Protein AF-A0A392P5L7-F1 (afdb_monomer)

Mean predicted aligned error: 6.91 Å

InterPro domains:
  IPR011705 BTB/Kelch-associated [PF07707] (2-68)
  IPR045890 BTB/POZ domain-containing protein POB1-like [PTHR46336] (1-107)

Secondary structure (DSSP, 8-state):
----HHHHHHHHT-S----S-HHHHHHHHHHHHHHH--SHHHHHHIIIIIIGGGS-GGGS-HHHHHHHHT-TTS-HHHHHHHHHHHHHHHHHHHHHHHHHHHS-------

Organism: NCBI:txid97028

Radius of gyration: 17.94 Å; Cα contacts (8 Å, |Δi|>4): 72; chains: 1; bounding box: 53×33×43 Å

Sequence (110 aa):
MNLPLAGIEAILSSDDLQVASEDAVYDFVLKWARHQYSNLEERREVLGARLARLIRFPYMTCRKLKKVLTCSDFEHDVSSKLVLEALFFKAEVPHRQRSLAAEEPAFSSR

pLDDT: mean 89.09, std 12.73, range [42.19, 97.88]

Nearest PDB structures (foldseek):
  2odm-assembly1_B  TM=3.567E-01  e=6.616E-01  Staphylococcus aureus subsp. aureus MW2
  2odm-assembly1_A  TM=3.272E-01  e=1.485E+00  Staphylococcus aureus subsp. aureus MW2
  4uus-assembly2_F  TM=3.227E-01  e=4.996E+00  Drosophila melanogaster
  7yb4-assembly1_A  TM=3.578E-01  e=8.903E+00  Drosophila melanogaster
  2y3g-assembly2_B  TM=2.390E-01  e=9.432E+00  Cupriavidus metallidurans CH34

Structure (mmCIF, N/CA/C/O backbone):
data_AF-A0A392P5L7-F1
#
_entry.id   AF-A0A392P5L7-F1
#
loop_
_atom_site.group_PDB
_atom_site.id
_atom_site.type_symbol
_atom_site.label_atom_id
_atom_site.label_alt_id
_atom_site.label_comp_id
_atom_site.label_asym_id
_atom_site.label_entity_id
_atom_site.label_seq_id
_atom_site.pdbx_PDB_ins_code
_atom_site.Cartn_x
_atom_site.Cartn_y
_atom_site.Cartn_z
_atom_site.occupancy
_atom_site.B_iso_or_equiv
_atom_site.auth_seq_id
_atom_site.auth_comp_id
_atom_site.auth_asym_id
_atom_site.auth_atom_id
_atom_site.pdbx_PDB_model_num
ATOM 1 N N . MET A 1 1 ? -17.476 -6.271 1.786 1.00 65.12 1 MET A N 1
ATOM 2 C CA . MET A 1 1 ? -16.650 -7.499 1.803 1.00 65.12 1 MET A CA 1
ATOM 3 C C . MET A 1 1 ? -16.272 -7.726 3.247 1.00 65.12 1 MET A C 1
ATOM 5 O O . MET A 1 1 ? -15.559 -6.890 3.777 1.00 65.12 1 MET A O 1
ATOM 9 N N . ASN A 1 2 ? -16.756 -8.801 3.868 1.00 83.62 2 ASN A N 1
ATOM 10 C CA . ASN A 1 2 ? -16.621 -9.011 5.316 1.00 83.62 2 ASN A CA 1
ATOM 11 C C . ASN A 1 2 ? -15.499 -10.007 5.636 1.00 83.62 2 ASN A C 1
ATOM 13 O O . ASN A 1 2 ? -15.700 -10.959 6.385 1.00 83.62 2 ASN A O 1
ATOM 17 N N . LEU A 1 3 ? -14.330 -9.826 5.018 1.00 89.62 3 LEU A N 1
ATOM 18 C CA . LEU A 1 3 ? -13.153 -10.615 5.376 1.00 89.62 3 LEU A CA 1
ATOM 19 C C . LEU A 1 3 ? -12.490 -9.996 6.612 1.00 89.62 3 LEU A C 1
ATOM 21 O O . LEU A 1 3 ? -12.281 -8.780 6.612 1.00 89.62 3 LEU A O 1
ATOM 25 N N . PRO A 1 4 ? -12.142 -10.794 7.638 1.00 93.81 4 PRO A N 1
ATOM 26 C CA . PRO A 1 4 ? -11.376 -10.301 8.774 1.00 93.81 4 PRO A CA 1
ATOM 27 C C . PRO A 1 4 ? -9.960 -9.911 8.334 1.00 93.81 4 PRO A C 1
ATOM 29 O O . PRO A 1 4 ? -9.443 -10.430 7.343 1.00 93.81 4 PRO A O 1
ATOM 32 N N . LEU A 1 5 ? -9.305 -9.041 9.108 1.00 93.50 5 LEU A N 1
ATOM 33 C CA . LEU A 1 5 ? -7.963 -8.531 8.804 1.00 93.50 5 LEU A CA 1
ATOM 34 C C . LEU A 1 5 ? -6.939 -9.648 8.546 1.00 93.50 5 LEU A C 1
ATOM 36 O O . LEU A 1 5 ? -6.232 -9.597 7.547 1.00 93.50 5 LEU A O 1
ATOM 40 N N . ALA A 1 6 ? -6.930 -10.700 9.369 1.00 94.69 6 ALA A N 1
ATOM 41 C CA . ALA A 1 6 ? -6.045 -11.852 9.172 1.00 94.69 6 ALA A CA 1
ATOM 42 C C . ALA A 1 6 ? -6.271 -12.559 7.820 1.00 94.69 6 ALA A C 1
ATOM 44 O O . ALA A 1 6 ? -5.329 -13.053 7.209 1.00 94.69 6 ALA A O 1
ATOM 45 N N . GLY A 1 7 ? -7.514 -12.575 7.325 1.00 94.44 7 GLY A N 1
ATOM 46 C CA . GLY A 1 7 ? -7.835 -13.127 6.011 1.00 94.44 7 GLY A CA 1
ATOM 47 C C . GLY A 1 7 ? -7.263 -12.277 4.878 1.00 94.44 7 GLY A C 1
ATOM 48 O O . GLY A 1 7 ? -6.717 -12.818 3.924 1.00 94.44 7 GLY A O 1
ATOM 49 N N . ILE A 1 8 ? -7.325 -10.948 5.000 1.00 95.62 8 ILE A N 1
ATOM 50 C CA . ILE A 1 8 ? -6.688 -10.042 4.035 1.00 95.62 8 ILE A CA 1
ATOM 51 C C . ILE A 1 8 ? -5.169 -10.181 4.071 1.00 95.62 8 ILE A C 1
ATOM 53 O O . ILE A 1 8 ? -4.555 -10.277 3.016 1.00 95.62 8 ILE A O 1
ATOM 5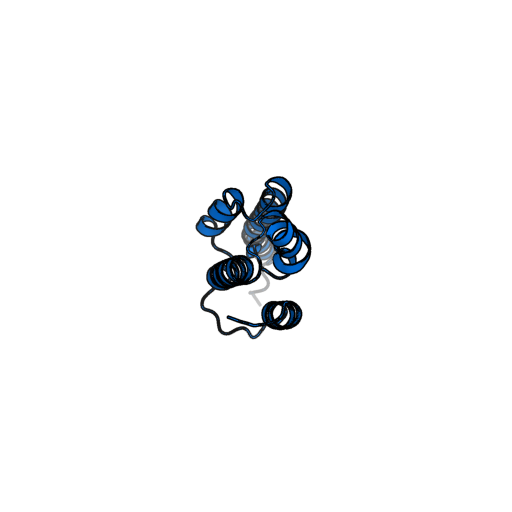7 N N . GLU A 1 9 ? -4.560 -10.243 5.253 1.00 95.12 9 GLU A N 1
ATOM 58 C CA . GLU A 1 9 ? -3.113 -10.439 5.377 1.00 95.12 9 GLU A CA 1
ATOM 59 C C . GLU A 1 9 ? -2.656 -11.755 4.743 1.00 95.12 9 GLU A C 1
ATOM 61 O O . GLU A 1 9 ? -1.657 -11.765 4.024 1.00 95.12 9 GLU A O 1
ATOM 66 N N . ALA A 1 10 ? -3.405 -12.842 4.946 1.00 95.38 10 ALA A N 1
ATOM 67 C CA . ALA A 1 10 ? -3.109 -14.131 4.328 1.00 95.38 10 ALA A CA 1
ATOM 68 C C . ALA A 1 10 ? -3.187 -14.062 2.796 1.00 95.38 10 ALA A C 1
ATOM 70 O O . ALA A 1 10 ? -2.310 -14.588 2.115 1.00 95.38 10 ALA A O 1
ATOM 71 N N . ILE A 1 11 ? -4.197 -13.369 2.256 1.00 94.12 11 ILE A N 1
ATOM 72 C CA . ILE A 1 11 ? -4.339 -13.162 0.810 1.00 94.12 11 ILE A CA 1
ATOM 73 C C . ILE A 1 11 ? -3.149 -12.365 0.268 1.00 94.12 11 ILE A C 1
ATOM 75 O O . ILE A 1 11 ? -2.511 -12.809 -0.679 1.00 94.12 11 ILE A O 1
ATOM 79 N N . LEU A 1 12 ? -2.824 -11.217 0.873 1.00 94.38 12 LEU A N 1
ATOM 80 C CA . LEU A 1 12 ? -1.740 -10.343 0.402 1.00 94.38 12 LEU A CA 1
ATOM 81 C C . LEU A 1 12 ? -0.348 -10.970 0.539 1.00 94.38 12 LEU A C 1
ATOM 83 O O . LEU A 1 12 ? 0.549 -10.616 -0.216 1.00 94.38 12 LEU A O 1
ATOM 87 N N . SER A 1 13 ? -0.165 -11.900 1.478 1.00 94.56 13 SER A N 1
ATOM 88 C CA . SER A 1 13 ? 1.104 -12.617 1.653 1.00 94.56 13 SER A CA 1
ATOM 89 C C . SER A 1 13 ? 1.334 -13.708 0.601 1.00 94.56 13 SER A C 1
ATOM 91 O O . SER A 1 13 ? 2.418 -14.280 0.557 1.00 94.56 13 SER A O 1
ATOM 93 N N . SER A 1 14 ? 0.333 -14.034 -0.223 1.00 93.75 14 SER A N 1
ATOM 94 C CA . SER A 1 14 ? 0.466 -15.045 -1.271 1.00 93.75 14 SER A CA 1
ATOM 95 C C . SER A 1 14 ? 1.179 -14.483 -2.505 1.00 93.75 14 SER A C 1
ATOM 97 O O . SER A 1 14 ? 0.874 -13.387 -2.987 1.00 93.75 14 SER A O 1
ATOM 99 N N . ASP A 1 15 ? 2.107 -15.263 -3.056 1.00 90.19 15 ASP A N 1
ATOM 100 C CA . ASP A 1 15 ? 2.751 -14.972 -4.342 1.00 90.19 15 ASP A CA 1
ATOM 101 C C . ASP A 1 15 ? 1.915 -15.449 -5.547 1.00 90.19 15 ASP A C 1
ATOM 103 O O . ASP A 1 15 ? 2.116 -14.971 -6.660 1.00 90.19 15 ASP A O 1
ATOM 107 N N . ASP A 1 16 ? 0.910 -16.305 -5.329 1.00 92.50 16 ASP A N 1
ATOM 108 C CA . ASP A 1 16 ? 0.105 -16.942 -6.387 1.00 92.50 16 ASP A CA 1
ATOM 109 C C . ASP A 1 16 ? -1.208 -16.196 -6.700 1.00 92.50 16 ASP A C 1
ATOM 111 O O . ASP A 1 16 ? -2.140 -16.735 -7.312 1.00 92.50 16 ASP A O 1
ATOM 115 N N . LEU A 1 17 ? -1.300 -14.934 -6.275 1.00 91.56 17 LEU A N 1
ATOM 116 C CA . LEU A 1 17 ? -2.451 -14.065 -6.503 1.00 91.56 17 LEU A CA 1
ATOM 117 C C . LEU A 1 17 ? -2.694 -13.848 -8.006 1.00 91.56 17 LEU A C 1
ATOM 119 O O . LEU A 1 17 ? -1.926 -13.178 -8.694 1.00 91.56 17 LEU A O 1
ATOM 123 N N . GLN A 1 18 ? -3.823 -14.352 -8.507 1.00 93.50 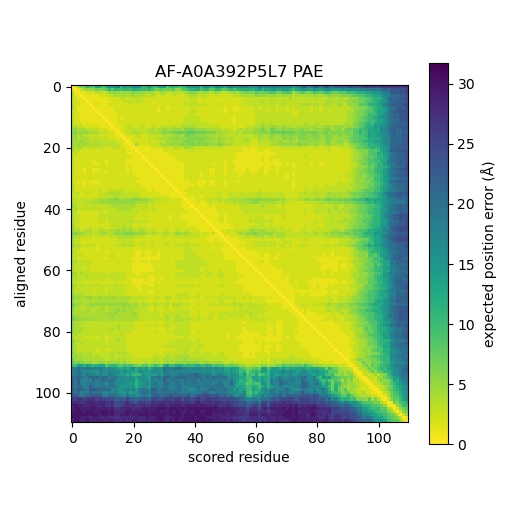18 GLN A N 1
ATOM 124 C CA . GLN A 1 18 ? -4.252 -14.164 -9.897 1.00 93.50 18 GLN A CA 1
ATOM 125 C C . GLN A 1 18 ? -4.867 -12.772 -10.099 1.00 93.50 18 GLN A C 1
ATOM 127 O O . GLN A 1 18 ? -6.085 -12.603 -10.178 1.00 93.50 18 GLN A O 1
ATOM 132 N N . VAL A 1 19 ? -4.012 -11.751 -10.149 1.00 93.38 19 VAL A N 1
ATOM 133 C CA . VAL A 1 19 ? -4.393 -10.344 -10.327 1.00 93.38 19 VAL A CA 1
ATOM 134 C C . VAL A 1 19 ? -3.670 -9.733 -11.519 1.00 93.38 19 VAL A C 1
ATOM 136 O O . VAL A 1 19 ? -2.537 -10.081 -11.831 1.00 93.38 19 VAL A O 1
ATOM 139 N N . ALA A 1 20 ? -4.314 -8.774 -12.185 1.00 93.19 20 ALA A N 1
ATOM 140 C CA . ALA A 1 20 ? -3.736 -8.143 -13.371 1.00 93.19 20 ALA A CA 1
ATOM 141 C C . ALA A 1 20 ? -2.478 -7.303 -13.067 1.00 93.19 20 ALA A C 1
ATOM 143 O O . ALA A 1 20 ? -1.658 -7.085 -13.953 1.00 93.19 20 ALA A O 1
ATOM 144 N N . SER A 1 21 ? -2.359 -6.762 -11.848 1.00 95.31 21 SER A N 1
ATOM 145 C CA . SER A 1 21 ? -1.210 -5.963 -11.398 1.00 95.31 21 SER A CA 1
ATOM 146 C C . SER A 1 21 ? -1.278 -5.668 -9.897 1.00 95.31 21 SER A C 1
ATOM 148 O O . SER A 1 21 ? -2.358 -5.679 -9.303 1.00 95.31 21 SER A O 1
ATOM 150 N N . GLU A 1 22 ? -0.147 -5.277 -9.310 1.00 95.94 22 GLU A N 1
ATOM 151 C CA . GLU A 1 22 ? -0.077 -4.752 -7.935 1.00 95.94 22 GLU A CA 1
ATOM 152 C C . GLU A 1 22 ? -0.871 -3.445 -7.746 1.00 95.94 22 GLU A C 1
ATOM 154 O O . GLU A 1 22 ? -1.336 -3.137 -6.649 1.00 95.94 22 GLU A O 1
ATOM 159 N N . ASP A 1 23 ? -1.132 -2.695 -8.822 1.00 97.50 23 ASP A N 1
ATOM 160 C CA . ASP A 1 23 ? -2.041 -1.543 -8.784 1.00 97.50 23 ASP A CA 1
ATOM 161 C C . ASP A 1 23 ? -3.463 -1.956 -8.360 1.00 97.50 23 ASP A C 1
ATOM 163 O O . ASP A 1 23 ? -4.132 -1.206 -7.643 1.00 97.50 23 ASP A O 1
ATOM 167 N N . ALA A 1 24 ? -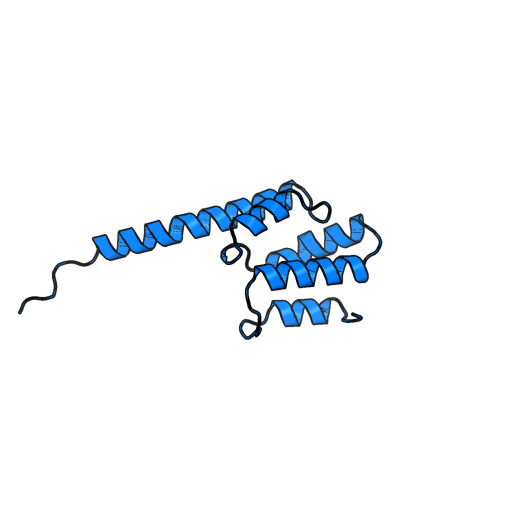3.918 -3.137 -8.797 1.00 96.56 24 ALA A N 1
ATOM 168 C CA . ALA A 1 24 ? -5.225 -3.683 -8.442 1.00 96.56 24 ALA A CA 1
ATOM 169 C C . ALA A 1 24 ? -5.250 -4.198 -6.998 1.00 96.56 24 ALA A C 1
ATOM 171 O O . ALA A 1 24 ? -6.259 -4.029 -6.312 1.00 96.56 24 ALA A O 1
ATOM 172 N N . VAL A 1 25 ? -4.135 -4.761 -6.521 1.00 96.25 25 VAL A N 1
ATOM 173 C CA . VAL A 1 25 ? -3.961 -5.164 -5.117 1.00 96.25 25 VAL A CA 1
ATOM 174 C C . VAL A 1 25 ? -4.091 -3.944 -4.208 1.00 96.25 25 VAL A C 1
ATOM 176 O O . VAL A 1 25 ? -4.897 -3.950 -3.279 1.00 96.25 25 VAL A O 1
ATOM 179 N N . TYR A 1 26 ? -3.389 -2.854 -4.525 1.00 96.81 26 TYR A N 1
ATOM 180 C CA . TYR A 1 26 ? -3.480 -1.604 -3.770 1.00 96.81 26 TYR A CA 1
ATOM 181 C C . TYR A 1 26 ? -4.912 -1.046 -3.713 1.00 96.81 26 TYR A C 1
ATOM 183 O O . TYR A 1 26 ? -5.405 -0.693 -2.639 1.00 96.81 26 TYR 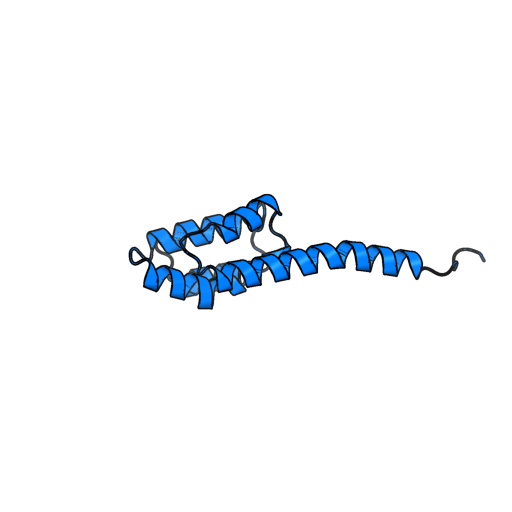A O 1
ATOM 191 N N . ASP A 1 27 ? -5.613 -1.000 -4.852 1.00 96.69 27 ASP A N 1
ATOM 192 C CA . ASP A 1 27 ? -7.002 -0.524 -4.898 1.00 96.69 27 ASP A CA 1
ATOM 193 C C . ASP A 1 27 ? -7.952 -1.421 -4.100 1.00 96.69 27 ASP A C 1
ATOM 195 O O . ASP A 1 27 ? -8.847 -0.925 -3.408 1.00 96.69 27 ASP A O 1
ATOM 199 N N . PHE A 1 28 ? -7.757 -2.739 -4.185 1.00 95.75 28 PHE A N 1
ATOM 200 C CA . PHE A 1 28 ? -8.521 -3.717 -3.422 1.00 95.75 28 PHE A CA 1
ATOM 201 C C . PHE A 1 28 ? -8.353 -3.490 -1.917 1.00 95.75 28 PHE A C 1
ATOM 203 O O . PHE A 1 28 ? -9.353 -3.390 -1.202 1.00 95.75 28 PHE A O 1
ATOM 210 N N . VAL A 1 29 ? -7.111 -3.333 -1.450 1.00 95.88 29 VAL A N 1
ATOM 211 C CA . VAL A 1 29 ? -6.796 -3.093 -0.036 1.00 95.88 29 VAL A CA 1
ATOM 212 C C . VAL A 1 29 ? -7.415 -1.789 0.454 1.00 95.88 29 VAL A C 1
ATOM 214 O O . VAL A 1 29 ? -8.072 -1.783 1.493 1.00 95.88 29 VAL A O 1
ATOM 217 N N . LEU A 1 30 ? -7.289 -0.700 -0.309 1.00 95.81 30 LEU A N 1
ATOM 218 C CA . LEU A 1 30 ? -7.916 0.579 0.035 1.00 95.81 30 LEU A CA 1
ATOM 219 C C . LEU A 1 30 ? -9.436 0.467 0.144 1.00 95.81 30 LEU A C 1
ATOM 221 O O . LEU A 1 30 ? -10.039 0.976 1.090 1.00 95.81 30 LEU A O 1
ATOM 225 N N . LYS A 1 31 ? -10.068 -0.195 -0.830 1.00 95.75 31 LYS A N 1
ATOM 226 C CA . LYS A 1 31 ? -11.519 -0.388 -0.840 1.00 95.75 31 LYS A CA 1
ATOM 227 C C . LYS A 1 31 ? -11.972 -1.218 0.359 1.00 95.75 31 LYS A C 1
ATOM 229 O O . LYS A 1 31 ? -12.975 -0.874 0.979 1.00 95.75 31 LYS A O 1
ATOM 234 N N . TRP A 1 32 ? -11.245 -2.286 0.685 1.00 96.00 32 TRP A N 1
ATOM 235 C CA . TRP A 1 32 ? -11.529 -3.108 1.857 1.00 96.00 32 TRP A CA 1
ATOM 236 C C . TRP A 1 32 ? -11.347 -2.313 3.155 1.00 96.00 32 TRP A C 1
ATOM 238 O O . TRP A 1 32 ? -12.268 -2.271 3.965 1.00 96.00 32 TRP A O 1
ATOM 248 N N . ALA A 1 33 ? -10.231 -1.600 3.320 1.00 95.06 33 ALA A N 1
ATOM 249 C CA . ALA A 1 33 ? -9.936 -0.854 4.541 1.00 95.06 33 ALA A CA 1
ATOM 250 C C . ALA A 1 33 ? -10.964 0.257 4.802 1.00 95.06 33 ALA A C 1
ATOM 252 O O . ALA A 1 33 ? -11.413 0.428 5.929 1.00 95.06 33 ALA A O 1
ATOM 253 N N . ARG A 1 34 ? -11.404 0.974 3.759 1.00 94.94 34 ARG A N 1
ATOM 254 C CA . ARG A 1 34 ? -12.474 1.987 3.864 1.00 94.94 34 ARG A CA 1
ATOM 255 C C . ARG A 1 34 ? -13.837 1.398 4.216 1.00 94.94 34 ARG A C 1
ATOM 257 O O . ARG A 1 34 ? -14.662 2.095 4.792 1.00 94.94 34 ARG A O 1
ATOM 264 N N . HIS A 1 35 ? -14.087 0.152 3.824 1.00 94.62 35 HIS A N 1
ATOM 265 C CA . HIS A 1 35 ? -15.326 -0.546 4.146 1.00 94.62 35 HIS A CA 1
ATOM 266 C C . HIS A 1 35 ? -15.314 -1.108 5.571 1.00 94.62 35 HIS A C 1
ATOM 268 O O . HIS A 1 35 ? -16.341 -1.069 6.237 1.00 94.62 35 HIS A O 1
ATOM 274 N N . GLN A 1 36 ? -14.166 -1.617 6.022 1.00 94.25 36 GLN A N 1
ATOM 275 C CA . GLN A 1 36 ? -14.009 -2.229 7.339 1.00 94.25 36 GLN A CA 1
ATOM 276 C C . GLN A 1 36 ? -13.848 -1.189 8.456 1.00 94.25 36 GLN A C 1
ATOM 278 O O . GLN A 1 36 ? -14.364 -1.389 9.551 1.00 94.25 36 GLN A O 1
ATOM 283 N N . TYR A 1 37 ? -13.162 -0.079 8.169 1.00 93.69 37 TYR A N 1
ATOM 284 C CA . TYR A 1 37 ? -12.818 0.959 9.137 1.00 93.69 37 TYR A CA 1
ATOM 285 C C . TYR A 1 37 ? -13.369 2.314 8.683 1.00 93.69 37 TYR A C 1
ATOM 287 O O . TYR A 1 37 ? -12.833 2.977 7.781 1.00 93.69 37 TYR A O 1
ATOM 295 N N . SER A 1 38 ? -14.465 2.731 9.320 1.00 92.62 38 SER A N 1
ATOM 296 C CA . SER A 1 38 ? -15.064 4.053 9.111 1.00 92.62 38 SER A CA 1
ATOM 297 C C . SER A 1 38 ? -14.242 5.166 9.763 1.00 92.62 38 SER A C 1
ATOM 299 O O . SER A 1 38 ? -14.238 6.289 9.259 1.00 92.62 38 SER A O 1
ATOM 301 N N . ASN A 1 39 ? -13.528 4.859 10.852 1.00 95.56 39 ASN A N 1
ATOM 302 C CA . ASN A 1 39 ? -12.611 5.785 11.507 1.00 95.56 39 ASN A CA 1
ATOM 303 C C . ASN A 1 39 ? -11.315 5.922 10.685 1.00 95.56 39 ASN A C 1
ATOM 305 O O . ASN A 1 39 ? -10.688 4.930 10.315 1.00 95.56 39 ASN A O 1
ATOM 309 N N . LEU A 1 40 ? -10.924 7.164 10.385 1.00 93.94 40 LEU A N 1
ATOM 310 C CA . LEU A 1 40 ? -9.728 7.465 9.599 1.00 93.94 40 LEU A CA 1
ATOM 311 C C . LEU A 1 40 ? -8.427 7.088 10.321 1.00 93.94 40 LEU A C 1
ATOM 313 O O . LEU A 1 40 ? -7.495 6.632 9.668 1.00 93.94 40 LEU A O 1
ATOM 317 N N . GLU A 1 41 ? -8.355 7.297 11.632 1.00 94.19 41 GLU A N 1
ATOM 318 C CA . GLU A 1 41 ? -7.167 7.036 12.447 1.00 94.19 41 GLU A CA 1
ATOM 319 C C . GLU A 1 41 ? -6.889 5.534 12.531 1.00 94.19 41 GLU A C 1
ATOM 321 O O . GLU A 1 41 ? -5.816 5.084 12.138 1.00 94.19 41 GLU A O 1
ATOM 326 N N . GLU A 1 42 ? -7.907 4.745 12.879 1.00 94.44 42 GLU A N 1
ATOM 327 C CA . GLU A 1 42 ? -7.825 3.279 12.881 1.00 94.44 42 GLU A CA 1
ATOM 328 C C . GLU A 1 42 ? -7.478 2.737 11.485 1.00 94.44 42 GLU A C 1
ATOM 330 O O . GLU A 1 42 ? -6.631 1.856 11.322 1.00 94.44 42 GLU A O 1
ATOM 335 N N . ARG A 1 43 ? -8.080 3.312 10.433 1.00 95.50 43 ARG A N 1
ATOM 336 C CA . ARG A 1 43 ? -7.765 2.937 9.051 1.00 95.50 43 ARG A CA 1
ATOM 337 C C . ARG A 1 43 ? -6.302 3.208 8.700 1.00 95.50 43 ARG A C 1
ATOM 339 O O . ARG A 1 43 ? -5.687 2.371 8.039 1.00 95.50 43 ARG A O 1
ATOM 346 N N . ARG A 1 44 ? -5.756 4.356 9.112 1.00 95.25 44 ARG A N 1
ATOM 347 C CA . ARG A 1 44 ? -4.348 4.723 8.895 1.00 95.25 44 ARG A CA 1
ATOM 348 C C . ARG A 1 44 ? -3.409 3.792 9.641 1.00 95.25 44 ARG A C 1
ATOM 350 O O . ARG A 1 44 ? -2.428 3.351 9.050 1.00 95.25 44 ARG A O 1
ATOM 357 N N . GLU A 1 45 ? -3.731 3.454 10.884 1.00 93.94 45 GLU A N 1
ATOM 358 C CA . GLU A 1 45 ? -2.946 2.520 11.687 1.00 93.94 45 GLU A CA 1
ATOM 359 C C . GLU A 1 45 ? -2.858 1.151 10.998 1.00 93.94 45 GLU A C 1
ATOM 361 O O . GLU A 1 45 ? -1.766 0.642 10.738 1.00 93.94 45 GLU A O 1
ATOM 366 N N . VAL A 1 46 ? -4.001 0.583 10.600 1.00 94.94 46 VAL A N 1
ATOM 367 C CA . VAL A 1 46 ? -4.045 -0.731 9.945 1.00 94.94 46 VAL A CA 1
ATOM 368 C C . VAL A 1 46 ? -3.356 -0.706 8.578 1.00 94.94 46 VAL A C 1
ATOM 370 O O . VAL A 1 46 ? -2.565 -1.602 8.263 1.00 94.94 46 VAL A O 1
ATOM 373 N N . LEU A 1 47 ? -3.620 0.313 7.753 1.00 94.19 47 LEU A N 1
ATOM 374 C CA . LEU A 1 47 ? -2.988 0.428 6.439 1.00 94.19 47 LEU A CA 1
ATOM 375 C C . LEU A 1 47 ? -1.479 0.633 6.555 1.00 94.19 47 LEU A C 1
ATOM 377 O O . LEU A 1 47 ? -0.730 -0.096 5.913 1.00 94.19 47 LEU A O 1
ATOM 381 N N . GLY A 1 48 ? -1.033 1.591 7.364 1.00 91.62 48 GLY A N 1
ATOM 382 C CA . GLY A 1 48 ? 0.371 1.972 7.485 1.00 91.62 48 GLY A CA 1
ATOM 383 C C . GLY A 1 48 ? 1.229 0.916 8.177 1.00 91.62 48 GLY A C 1
ATOM 384 O O . GLY A 1 48 ? 2.285 0.558 7.661 1.00 91.62 48 GLY A O 1
ATOM 385 N N . ALA A 1 49 ? 0.775 0.381 9.314 1.00 89.06 49 ALA A N 1
ATOM 386 C CA . ALA A 1 49 ? 1.589 -0.519 10.131 1.00 89.06 49 ALA A CA 1
ATOM 387 C C . ALA A 1 49 ? 1.536 -1.984 9.670 1.00 89.06 49 ALA A C 1
ATOM 389 O O . ALA A 1 49 ? 2.499 -2.729 9.868 1.00 89.06 49 ALA A O 1
ATOM 390 N N . ARG A 1 50 ? 0.418 -2.422 9.068 1.00 92.06 50 ARG A N 1
ATOM 391 C CA . ARG A 1 50 ? 0.189 -3.849 8.777 1.00 92.06 50 ARG A CA 1
ATOM 392 C C . ARG A 1 50 ? 0.095 -4.175 7.301 1.00 92.06 50 ARG A C 1
ATOM 394 O O . ARG A 1 50 ? 0.782 -5.093 6.862 1.00 92.06 50 ARG A O 1
ATOM 401 N N . LEU A 1 51 ? -0.744 -3.460 6.552 1.00 94.88 51 LEU A N 1
ATOM 402 C CA . LEU A 1 51 ? -1.073 -3.846 5.176 1.00 94.88 51 LEU A CA 1
ATOM 403 C C . LEU A 1 51 ? -0.098 -3.287 4.141 1.00 94.88 51 LEU A C 1
ATOM 405 O O . LEU A 1 51 ? 0.182 -3.967 3.160 1.00 94.88 51 LEU A O 1
ATOM 409 N N . ALA A 1 52 ? 0.464 -2.098 4.361 1.00 94.19 52 ALA A N 1
ATOM 410 C CA . ALA A 1 52 ? 1.390 -1.464 3.425 1.00 94.19 52 ALA A CA 1
ATOM 411 C C . ALA A 1 52 ? 2.583 -2.361 3.090 1.00 94.19 52 ALA A C 1
ATOM 413 O O . ALA A 1 52 ? 2.899 -2.561 1.926 1.00 94.19 52 ALA A O 1
ATOM 414 N N . ARG A 1 53 ? 3.201 -2.965 4.109 1.00 92.44 53 ARG A N 1
ATOM 415 C CA . ARG A 1 53 ? 4.350 -3.873 3.949 1.00 92.44 53 ARG A CA 1
ATOM 416 C C . ARG A 1 53 ? 4.047 -5.134 3.132 1.00 92.44 53 ARG A C 1
ATOM 418 O O . ARG A 1 53 ? 4.980 -5.792 2.695 1.00 92.44 53 ARG A O 1
ATOM 425 N N . LEU A 1 54 ? 2.770 -5.483 2.960 1.00 95.06 54 LEU A N 1
ATOM 426 C CA . LEU A 1 54 ? 2.337 -6.634 2.165 1.00 95.06 54 LEU A CA 1
ATOM 427 C C . LEU A 1 54 ? 2.041 -6.252 0.707 1.00 95.06 54 LEU A C 1
ATOM 429 O O . LEU A 1 54 ?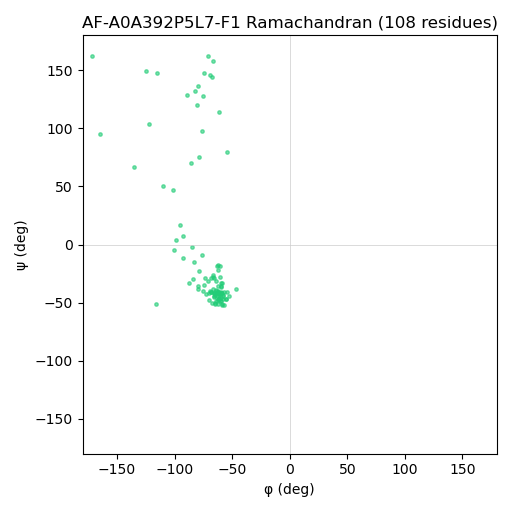 1.872 -7.128 -0.132 1.00 95.06 54 LEU A O 1
ATOM 433 N N . ILE A 1 55 ? 1.977 -4.956 0.389 1.00 95.19 55 ILE A N 1
ATOM 434 C CA . ILE A 1 55 ? 1.795 -4.470 -0.980 1.00 95.19 55 ILE A CA 1
ATOM 435 C C . ILE A 1 55 ? 3.169 -4.295 -1.616 1.00 95.19 55 ILE A C 1
ATOM 437 O O . ILE A 1 55 ? 4.038 -3.599 -1.084 1.00 95.19 55 ILE A O 1
ATOM 441 N N . ARG A 1 56 ? 3.365 -4.867 -2.805 1.00 95.62 56 ARG A N 1
ATOM 442 C CA . ARG A 1 56 ? 4.659 -4.811 -3.487 1.00 95.62 56 ARG A CA 1
ATOM 443 C C . ARG A 1 56 ? 4.784 -3.526 -4.319 1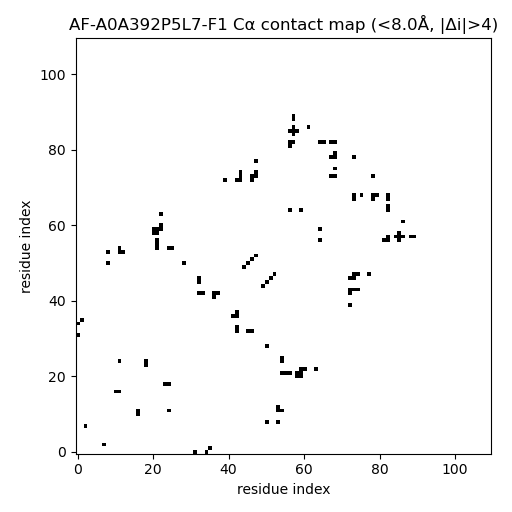.00 95.62 56 ARG A C 1
ATOM 445 O O . ARG A 1 56 ? 4.816 -3.557 -5.550 1.00 95.62 56 ARG A O 1
ATOM 452 N N . PHE A 1 57 ? 4.897 -2.376 -3.642 1.00 96.44 57 PHE A N 1
ATOM 453 C CA . PHE A 1 57 ? 5.029 -1.044 -4.266 1.00 96.44 57 PHE A CA 1
ATOM 454 C C . PHE A 1 57 ? 6.052 -0.952 -5.418 1.00 96.44 57 PHE A C 1
ATOM 456 O O . PHE A 1 57 ? 5.742 -0.303 -6.423 1.00 96.44 57 PHE A O 1
ATOM 463 N N . PRO A 1 58 ? 7.229 -1.614 -5.370 1.00 95.94 58 PRO A N 1
ATOM 464 C CA . PRO A 1 58 ? 8.182 -1.585 -6.480 1.00 95.94 58 PRO A CA 1
ATOM 465 C C . PRO A 1 58 ? 7.653 -2.145 -7.807 1.00 95.94 58 PRO A C 1
ATOM 467 O O . PRO A 1 58 ? 8.200 -1.821 -8.860 1.00 95.94 58 PRO A O 1
ATOM 470 N N . TYR A 1 59 ? 6.576 -2.931 -7.803 1.00 94.94 59 TYR A N 1
ATOM 471 C CA . TYR A 1 59 ? 5.955 -3.481 -9.014 1.00 94.94 59 TYR A CA 1
ATOM 472 C C . TYR A 1 59 ? 4.700 -2.713 -9.457 1.00 94.94 59 TYR A C 1
ATOM 474 O O . TYR A 1 59 ? 4.180 -2.959 -10.543 1.00 94.94 59 TYR A O 1
ATOM 482 N N . MET A 1 60 ? 4.253 -1.722 -8.684 1.00 97.62 60 MET A N 1
ATOM 483 C CA . MET A 1 60 ? 3.172 -0.814 -9.080 1.00 97.62 60 MET A CA 1
ATOM 484 C C . MET A 1 60 ? 3.615 0.150 -10.190 1.00 97.62 60 MET A C 1
ATOM 486 O O . MET A 1 60 ? 4.809 0.378 -10.418 1.00 97.62 60 MET A O 1
ATOM 490 N N . THR A 1 61 ? 2.664 0.770 -10.887 1.00 96.88 61 THR A N 1
ATOM 491 C CA . THR A 1 61 ? 2.983 1.789 -11.898 1.00 96.88 61 THR A CA 1
ATOM 492 C C . THR A 1 61 ? 3.412 3.106 -11.246 1.00 96.88 61 THR A C 1
ATOM 494 O O . THR A 1 61 ? 2.878 3.506 -10.211 1.00 96.88 61 THR A O 1
ATOM 497 N N . CYS A 1 62 ? 4.317 3.867 -11.877 1.00 96.56 62 CYS A N 1
ATOM 498 C CA . CYS A 1 62 ? 4.710 5.192 -11.365 1.00 96.56 62 CYS A CA 1
ATOM 499 C C . CYS A 1 62 ? 3.508 6.147 -11.243 1.00 96.56 62 CYS A C 1
ATOM 501 O O . CYS A 1 62 ? 3.431 6.954 -10.317 1.00 96.56 62 CYS A O 1
ATOM 503 N N . ARG A 1 63 ? 2.520 6.016 -12.144 1.00 97.44 63 ARG A N 1
ATOM 504 C CA . ARG A 1 63 ? 1.249 6.750 -12.063 1.00 97.44 63 ARG A CA 1
ATOM 505 C C . ARG A 1 63 ? 0.497 6.420 -10.775 1.00 97.44 63 ARG A C 1
ATOM 507 O O . ARG A 1 63 ? -0.069 7.327 -10.167 1.00 97.44 63 ARG A O 1
ATOM 514 N N . LYS A 1 64 ? 0.458 5.147 -10.375 1.00 97.88 64 LYS A N 1
ATOM 515 C CA . LYS A 1 64 ? -0.193 4.728 -9.136 1.00 97.88 64 LYS A CA 1
ATOM 516 C C . LYS A 1 64 ? 0.615 5.137 -7.910 1.00 97.88 64 LYS A C 1
ATOM 518 O O . LYS A 1 64 ? 0.019 5.709 -7.008 1.00 97.88 64 LYS A O 1
ATOM 523 N N . LEU A 1 65 ? 1.940 4.983 -7.915 1.00 97.69 65 LEU A N 1
ATOM 524 C CA . LEU A 1 65 ? 2.813 5.466 -6.836 1.00 97.69 65 LEU A CA 1
ATOM 525 C C . LEU A 1 65 ? 2.621 6.967 -6.561 1.00 97.69 65 LEU A C 1
ATOM 527 O O . LEU A 1 65 ? 2.490 7.373 -5.411 1.00 97.69 65 LEU A O 1
ATOM 531 N N . LYS A 1 66 ? 2.463 7.792 -7.605 1.00 97.50 66 LYS A N 1
ATOM 532 C CA . LYS A 1 66 ? 2.115 9.214 -7.436 1.00 97.50 66 LYS A CA 1
ATOM 533 C C . LYS A 1 66 ? 0.785 9.418 -6.697 1.00 97.50 66 LYS A C 1
ATOM 535 O O . LYS A 1 66 ? 0.662 10.361 -5.925 1.00 97.50 66 LYS A O 1
ATOM 540 N N . LYS A 1 67 ? -0.209 8.550 -6.917 1.00 97.50 67 LYS A N 1
ATOM 541 C CA . LYS A 1 67 ? -1.491 8.610 -6.196 1.00 97.50 67 LYS A CA 1
ATOM 542 C C . LYS A 1 67 ? -1.359 8.189 -4.732 1.00 97.50 67 LYS A C 1
ATOM 544 O O . LYS A 1 67 ? -2.091 8.731 -3.909 1.00 97.50 67 LYS A O 1
ATOM 549 N N . VAL A 1 68 ? -0.438 7.273 -4.414 1.00 96.94 68 VAL A N 1
ATOM 550 C CA . VAL A 1 68 ? -0.152 6.851 -3.030 1.00 96.94 68 VAL A CA 1
ATOM 551 C C . VAL A 1 68 ? 0.258 8.056 -2.179 1.00 96.94 68 VAL A C 1
ATOM 553 O O . VAL A 1 68 ? -0.287 8.226 -1.095 1.00 96.94 68 VAL A O 1
ATOM 556 N N . LEU A 1 69 ? 1.114 8.941 -2.707 1.00 96.31 69 LEU A N 1
ATOM 557 C CA . LEU A 1 69 ? 1.564 10.167 -2.021 1.00 96.31 69 LEU A CA 1
ATOM 558 C C . LEU A 1 69 ? 0.428 11.134 -1.665 1.00 96.31 69 LEU A C 1
ATOM 560 O O . LEU A 1 69 ? 0.534 11.913 -0.726 1.00 96.31 69 LEU A O 1
ATOM 564 N N . THR A 1 70 ? -0.660 11.112 -2.433 1.00 95.44 70 THR A N 1
ATOM 565 C CA . THR A 1 70 ? -1.818 11.995 -2.227 1.00 95.44 70 THR A CA 1
ATOM 566 C C . THR A 1 70 ? -2.963 11.311 -1.476 1.00 95.44 70 THR A C 1
ATOM 568 O O . THR A 1 70 ? -4.047 11.880 -1.355 1.00 95.44 70 THR A O 1
ATOM 571 N N . CYS A 1 71 ? -2.777 10.068 -1.027 1.00 94.25 71 CYS A N 1
ATOM 572 C CA . CYS A 1 71 ? -3.838 9.289 -0.405 1.00 94.25 71 CYS A CA 1
ATOM 573 C C . CYS A 1 71 ? -4.016 9.686 1.065 1.00 94.25 71 CYS A C 1
ATOM 575 O O . CYS A 1 71 ? -3.116 9.500 1.875 1.00 94.25 71 CYS A O 1
ATOM 577 N N . SER A 1 72 ? -5.208 10.167 1.429 1.00 93.81 72 SER A N 1
ATOM 578 C CA . SER A 1 72 ? -5.537 10.588 2.801 1.00 93.81 72 SER A CA 1
ATOM 579 C C . SER A 1 72 ? -5.489 9.457 3.833 1.00 93.81 72 SER A C 1
ATOM 581 O O . SER A 1 72 ? -5.437 9.724 5.034 1.00 93.81 72 SER A O 1
ATOM 583 N N . ASP A 1 73 ? -5.550 8.210 3.367 1.00 93.75 73 ASP A N 1
ATOM 584 C CA . ASP A 1 73 ? -5.558 7.002 4.197 1.00 93.75 73 ASP A CA 1
ATOM 585 C C . ASP A 1 73 ? -4.153 6.539 4.589 1.00 93.75 73 ASP A C 1
ATOM 587 O O . ASP A 1 73 ? -4.012 5.577 5.337 1.00 93.75 73 ASP A O 1
ATOM 591 N N . PHE A 1 74 ? -3.128 7.236 4.102 1.00 93.12 74 PHE A N 1
ATOM 592 C CA . PHE A 1 74 ? -1.753 7.086 4.539 1.00 93.12 74 PHE A CA 1
ATOM 593 C C . PHE A 1 74 ? -1.278 8.369 5.204 1.00 93.12 74 PHE A C 1
ATOM 595 O O . PHE A 1 74 ? -1.659 9.477 4.821 1.00 93.12 74 PHE A O 1
ATOM 602 N N . GLU A 1 75 ? -0.406 8.214 6.191 1.00 92.94 75 GLU A N 1
ATOM 603 C CA . GLU A 1 75 ? 0.407 9.330 6.646 1.00 92.94 75 GLU A CA 1
ATOM 604 C C . GLU A 1 75 ? 1.421 9.705 5.565 1.00 92.94 75 GLU A C 1
ATOM 606 O O . GLU A 1 75 ? 1.925 8.857 4.815 1.00 92.94 75 GLU A O 1
ATOM 611 N N . HIS A 1 76 ? 1.706 11.001 5.470 1.00 93.31 76 HIS A N 1
ATOM 612 C CA . HIS A 1 76 ? 2.587 11.528 4.436 1.00 93.31 76 HIS A CA 1
ATOM 613 C C . HIS A 1 76 ? 3.990 10.911 4.518 1.00 93.31 76 HIS A C 1
ATOM 615 O O . HIS A 1 76 ? 4.555 10.521 3.497 1.00 93.31 76 HIS A O 1
ATOM 621 N N . ASP A 1 77 ? 4.524 10.745 5.727 1.00 93.69 77 ASP A N 1
ATOM 622 C CA . ASP A 1 77 ? 5.874 10.215 5.929 1.00 93.69 77 ASP A CA 1
ATOM 623 C C . ASP A 1 77 ? 5.966 8.736 5.534 1.00 93.69 77 ASP A C 1
ATOM 625 O O . ASP A 1 77 ? 6.902 8.324 4.846 1.00 93.69 77 ASP A O 1
ATOM 629 N N . VAL A 1 78 ? 4.939 7.950 5.874 1.00 93.62 78 VAL A N 1
ATOM 630 C CA . VAL A 1 78 ? 4.837 6.533 5.496 1.00 93.62 78 VAL A CA 1
ATOM 631 C C . VAL A 1 78 ? 4.724 6.381 3.979 1.00 93.62 78 VAL A C 1
ATOM 633 O O . VAL A 1 78 ? 5.489 5.633 3.370 1.00 93.62 78 VAL A O 1
ATOM 636 N N . SER A 1 79 ? 3.798 7.108 3.348 1.00 95.44 79 SER A N 1
ATOM 637 C CA . SER A 1 79 ? 3.603 7.042 1.893 1.00 95.44 79 SER A CA 1
ATOM 638 C C . SER A 1 79 ? 4.840 7.505 1.119 1.00 95.44 79 SER A C 1
ATOM 640 O O . SER A 1 79 ? 5.225 6.855 0.147 1.00 95.44 79 SER A O 1
ATOM 642 N N . SER A 1 80 ? 5.499 8.573 1.573 1.00 96.75 80 SER A N 1
ATOM 643 C CA . SER A 1 80 ? 6.730 9.085 0.964 1.00 96.75 80 SER A CA 1
ATOM 644 C C . SER A 1 80 ? 7.854 8.060 1.020 1.00 96.75 80 SER A C 1
ATOM 646 O O . SER A 1 80 ? 8.486 7.797 -0.002 1.00 96.75 80 SER A O 1
ATOM 648 N N . LYS A 1 81 ? 8.062 7.427 2.180 1.00 95.94 81 LYS A N 1
ATOM 649 C CA . LYS A 1 81 ? 9.076 6.381 2.346 1.00 95.94 81 LYS A CA 1
ATOM 650 C C . LYS A 1 81 ? 8.840 5.206 1.392 1.00 95.94 81 LYS A C 1
ATOM 652 O O . LYS A 1 81 ? 9.737 4.856 0.632 1.00 95.94 81 LYS A O 1
ATOM 657 N N . LEU A 1 82 ? 7.623 4.657 1.373 1.00 96.12 82 LEU A N 1
ATOM 658 C CA . LEU A 1 82 ? 7.262 3.515 0.521 1.00 96.12 82 LEU A CA 1
ATOM 659 C C . LEU A 1 82 ? 7.446 3.822 -0.971 1.00 96.12 82 LEU A C 1
ATOM 661 O O . LEU A 1 82 ? 7.946 2.995 -1.733 1.00 96.12 82 LEU A O 1
ATOM 665 N N . VAL A 1 83 ? 7.046 5.022 -1.401 1.00 97.25 83 VAL A N 1
ATOM 666 C CA . VAL A 1 83 ? 7.168 5.439 -2.802 1.00 97.25 83 VAL A CA 1
ATOM 667 C C . VAL A 1 83 ? 8.626 5.671 -3.184 1.00 97.25 83 VAL A C 1
ATOM 669 O O . VAL A 1 83 ? 9.026 5.250 -4.267 1.00 97.25 83 VAL A O 1
ATOM 672 N N . LEU A 1 84 ? 9.432 6.293 -2.321 1.00 97.31 84 LEU A N 1
ATOM 673 C CA . LEU A 1 84 ? 10.859 6.490 -2.583 1.00 97.31 84 LEU A CA 1
ATOM 674 C C . LEU A 1 84 ? 11.603 5.156 -2.678 1.00 97.31 84 LEU A C 1
ATOM 676 O O . LEU A 1 84 ? 12.331 4.951 -3.645 1.00 97.31 84 LEU A O 1
ATOM 680 N N . GLU A 1 85 ? 11.371 4.229 -1.747 1.00 95.69 85 GLU A N 1
ATOM 681 C CA . GLU A 1 85 ? 11.952 2.879 -1.794 1.00 95.69 85 GLU A CA 1
ATOM 682 C C . GLU A 1 85 ? 11.573 2.149 -3.092 1.00 95.69 85 GLU A C 1
ATOM 684 O O . GLU A 1 85 ? 12.432 1.589 -3.776 1.00 95.69 85 GLU A O 1
ATOM 689 N N . ALA A 1 86 ? 10.302 2.228 -3.500 1.00 96.50 86 ALA A N 1
ATOM 690 C CA . ALA A 1 86 ? 9.837 1.652 -4.757 1.00 96.50 86 ALA A CA 1
ATOM 691 C C . ALA A 1 86 ? 10.502 2.283 -5.990 1.00 96.50 86 ALA A C 1
ATOM 693 O O . ALA A 1 86 ? 10.843 1.576 -6.940 1.00 96.50 86 ALA A O 1
ATOM 694 N N . LEU A 1 87 ? 10.685 3.605 -5.996 1.00 95.62 87 LEU A N 1
ATOM 695 C CA . LEU A 1 87 ? 11.348 4.313 -7.089 1.00 95.62 87 LEU A CA 1
ATOM 696 C C . LEU A 1 87 ? 12.844 3.990 -7.157 1.00 95.62 87 LEU A C 1
ATOM 698 O O . LEU A 1 87 ? 13.349 3.788 -8.260 1.00 95.62 87 LEU A O 1
ATOM 702 N N . PHE A 1 88 ? 13.533 3.881 -6.017 1.00 94.75 88 PHE A N 1
ATOM 703 C CA . PHE A 1 88 ? 14.936 3.463 -5.978 1.00 94.75 88 PHE A CA 1
ATOM 704 C C . PHE A 1 88 ? 15.113 2.051 -6.522 1.00 94.75 88 PHE A C 1
ATOM 706 O O . PHE A 1 88 ? 15.914 1.856 -7.432 1.00 94.75 88 PHE A O 1
ATOM 713 N N . PHE A 1 89 ? 14.293 1.097 -6.074 1.00 93.81 89 PHE A N 1
ATOM 714 C CA . PHE A 1 89 ? 14.312 -0.261 -6.617 1.00 93.81 89 PHE A CA 1
ATOM 715 C C . PHE A 1 89 ? 14.104 -0.265 -8.139 1.00 93.81 89 PHE A C 1
ATOM 717 O O . PHE A 1 89 ? 14.848 -0.897 -8.887 1.00 93.81 89 PHE A O 1
ATOM 724 N N . LYS A 1 90 ? 13.114 0.491 -8.628 1.00 92.00 90 LYS A N 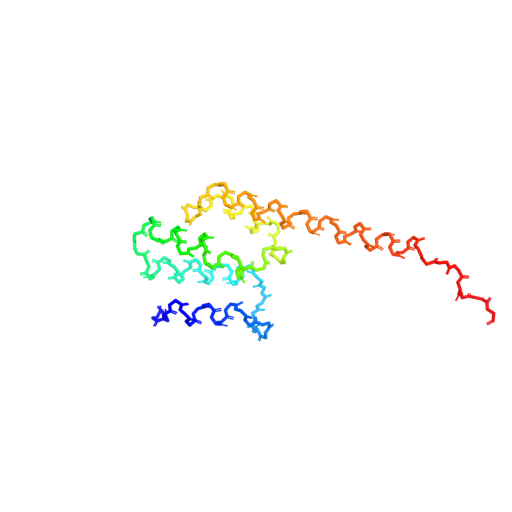1
ATOM 725 C CA . LYS A 1 90 ? 12.841 0.606 -10.067 1.00 92.00 90 LYS A CA 1
ATOM 726 C C . LYS A 1 90 ? 13.984 1.247 -10.849 1.00 92.00 90 LYS A C 1
ATOM 728 O O . LYS A 1 90 ? 14.131 0.919 -12.020 1.00 92.00 90 LYS A O 1
ATOM 733 N N . ALA A 1 91 ? 14.745 2.162 -10.252 1.00 90.56 91 ALA A N 1
ATOM 734 C CA . ALA A 1 91 ? 15.919 2.759 -10.880 1.00 90.56 91 ALA A CA 1
ATOM 735 C C . ALA A 1 91 ? 17.102 1.779 -10.891 1.00 90.56 91 ALA A C 1
ATOM 737 O O . ALA A 1 91 ? 17.789 1.659 -11.905 1.00 90.56 91 ALA A O 1
ATOM 738 N N . GLU A 1 92 ? 17.302 1.027 -9.807 1.00 85.50 92 GLU A N 1
ATOM 739 C CA . GLU A 1 92 ? 18.353 0.015 -9.702 1.00 85.50 92 GLU A CA 1
ATOM 740 C C . GLU A 1 92 ? 18.193 -1.120 -10.714 1.00 85.50 92 GLU A C 1
ATOM 742 O O . GLU A 1 92 ? 19.197 -1.587 -11.236 1.00 85.50 92 GLU A O 1
ATOM 747 N N . VAL A 1 93 ? 16.973 -1.553 -11.048 1.00 76.44 93 VAL A N 1
ATOM 748 C CA . VAL A 1 93 ? 16.755 -2.661 -12.001 1.00 76.44 93 VAL A CA 1
ATOM 749 C C . VAL A 1 93 ? 17.396 -2.390 -13.381 1.00 76.44 93 VAL A C 1
ATOM 751 O O . VAL A 1 93 ? 18.203 -3.213 -13.823 1.00 76.44 93 VAL A O 1
ATOM 754 N N . PRO A 1 94 ? 17.143 -1.246 -14.051 1.00 73.38 94 PRO A N 1
ATOM 755 C CA . PRO A 1 94 ? 17.878 -0.838 -15.246 1.00 73.38 94 PRO A CA 1
ATOM 756 C C . PRO A 1 94 ? 19.388 -0.724 -15.034 1.00 73.38 94 PRO A C 1
ATOM 758 O O . PRO A 1 94 ? 20.153 -1.115 -15.912 1.00 73.38 94 PRO A O 1
ATOM 761 N N . HIS A 1 95 ? 19.836 -0.181 -13.897 1.00 70.56 95 HIS A N 1
ATOM 762 C CA . HIS A 1 95 ? 21.267 -0.051 -13.614 1.00 70.56 95 HIS A CA 1
ATOM 763 C C . HIS A 1 95 ? 21.941 -1.421 -13.481 1.00 70.56 95 HIS A C 1
ATOM 765 O O . HIS A 1 95 ? 22.973 -1.641 -14.100 1.00 70.56 95 HIS A O 1
ATOM 771 N N . ARG A 1 96 ? 21.315 -2.371 -12.783 1.00 70.00 96 ARG A N 1
ATOM 772 C CA . ARG A 1 96 ? 21.796 -3.744 -12.606 1.00 70.00 96 ARG A CA 1
ATOM 773 C C . ARG A 1 96 ? 21.816 -4.515 -13.920 1.00 70.00 96 ARG A C 1
ATOM 775 O O . ARG A 1 96 ? 22.788 -5.206 -14.191 1.00 70.00 96 ARG A O 1
ATOM 782 N N . GLN A 1 97 ? 20.789 -4.362 -14.759 1.00 66.25 97 GLN A N 1
ATOM 783 C CA . GLN A 1 97 ? 20.786 -4.934 -16.110 1.00 66.25 97 GLN A CA 1
ATOM 784 C C . GLN A 1 97 ? 21.929 -4.378 -16.967 1.00 66.25 97 GLN A C 1
ATOM 786 O O . GLN A 1 97 ? 22.599 -5.142 -17.653 1.00 66.25 97 GLN A O 1
ATOM 791 N N . ARG A 1 98 ? 22.190 -3.065 -16.903 1.00 71.56 98 ARG A N 1
ATOM 792 C CA . ARG A 1 98 ? 23.321 -2.442 -17.609 1.00 71.56 98 ARG A CA 1
ATOM 793 C C . ARG A 1 98 ? 24.671 -2.912 -17.073 1.00 71.56 98 ARG A C 1
ATOM 795 O O . ARG A 1 98 ? 25.555 -3.168 -17.879 1.00 71.56 98 ARG A O 1
ATOM 802 N N . SER A 1 99 ? 24.828 -3.041 -15.755 1.00 70.06 99 SER A N 1
ATOM 803 C CA . SER A 1 99 ? 26.050 -3.576 -15.145 1.00 70.06 99 SER A CA 1
ATOM 804 C C . SER A 1 99 ? 26.305 -5.019 -15.578 1.00 70.06 99 SER A C 1
ATOM 806 O O . SER A 1 99 ? 27.399 -5.314 -16.032 1.00 70.06 99 SER A O 1
ATOM 808 N N . LEU A 1 100 ? 25.288 -5.890 -15.543 1.00 66.88 100 LEU A N 1
ATOM 809 C CA . LEU A 1 100 ? 25.414 -7.282 -15.993 1.00 66.88 100 LEU A CA 1
ATOM 810 C C . LEU A 1 100 ? 25.725 -7.391 -17.495 1.00 66.88 100 LEU A C 1
ATOM 812 O O . LEU A 1 100 ? 26.549 -8.208 -17.880 1.00 66.88 100 LEU A O 1
ATOM 816 N N . ALA A 1 101 ? 25.119 -6.546 -18.337 1.00 63.34 101 ALA A N 1
ATOM 817 C CA . ALA A 1 101 ? 25.430 -6.497 -19.769 1.00 63.34 101 ALA A CA 1
ATOM 818 C C . ALA A 1 101 ? 26.840 -5.945 -20.062 1.00 63.34 101 ALA A C 1
ATOM 820 O O . ALA A 1 101 ? 27.442 -6.299 -21.069 1.00 63.34 101 ALA A O 1
ATOM 821 N N . ALA A 1 102 ? 27.374 -5.072 -19.200 1.00 70.06 102 ALA A N 1
ATOM 822 C CA . ALA A 1 102 ? 28.752 -4.586 -19.292 1.00 70.06 102 ALA A CA 1
ATOM 823 C C . ALA A 1 102 ? 29.779 -5.598 -18.741 1.00 70.06 102 ALA A C 1
ATOM 825 O O . ALA A 1 102 ? 30.950 -5.540 -19.111 1.00 70.06 102 ALA A O 1
ATOM 826 N N . GLU A 1 103 ? 29.339 -6.513 -17.873 1.00 63.00 103 GLU A N 1
ATOM 827 C CA . GLU A 1 103 ? 30.127 -7.591 -17.270 1.00 63.00 103 GLU A CA 1
ATOM 828 C C . GLU A 1 103 ? 30.064 -8.919 -18.046 1.00 63.00 103 GLU A C 1
ATOM 830 O O . GLU A 1 103 ? 30.604 -9.901 -17.553 1.00 63.00 103 GLU A O 1
ATOM 835 N N . GLU A 1 104 ? 29.464 -8.995 -19.243 1.00 54.69 104 GLU A N 1
ATOM 836 C CA . GLU A 1 104 ? 29.673 -10.136 -20.153 1.00 54.69 104 GLU A CA 1
ATOM 837 C C . GLU A 1 104 ? 31.052 -10.001 -20.838 1.00 54.69 104 GLU A C 1
ATOM 839 O O . GLU A 1 104 ? 31.175 -9.276 -21.831 1.00 54.69 104 GLU A O 1
ATOM 844 N N . PRO A 1 105 ? 32.131 -10.672 -20.372 1.00 52.69 105 PRO A N 1
ATOM 845 C CA . PRO A 1 105 ? 33.331 -10.792 -21.178 1.00 52.69 105 PRO A CA 1
ATOM 846 C C . PRO A 1 105 ? 33.019 -11.675 -22.386 1.00 52.69 105 PRO A C 1
ATOM 848 O O . PRO A 1 105 ? 32.292 -12.663 -22.287 1.00 52.69 105 PRO A O 1
ATOM 851 N N . ALA A 1 106 ? 33.629 -11.334 -23.517 1.00 57.97 106 ALA A N 1
ATOM 852 C CA . ALA A 1 106 ? 33.606 -12.076 -24.770 1.00 57.97 106 ALA A CA 1
ATOM 853 C C . ALA A 1 106 ? 34.068 -13.543 -24.607 1.00 57.97 106 ALA A C 1
ATOM 855 O O . ALA A 1 106 ? 35.196 -13.897 -24.939 1.00 57.97 106 ALA A O 1
ATOM 856 N N . PHE A 1 107 ? 33.190 -14.417 -24.118 1.00 54.19 107 PHE A N 1
ATOM 857 C CA . PHE A 1 107 ? 33.356 -15.871 -24.118 1.00 54.19 107 PHE A CA 1
ATOM 858 C C . PHE A 1 107 ? 32.363 -16.505 -25.097 1.00 54.19 107 PHE A C 1
ATOM 860 O O . PHE A 1 107 ? 31.634 -17.438 -24.789 1.00 54.19 107 PHE A O 1
ATOM 867 N N . SER A 1 108 ? 32.340 -15.979 -26.320 1.00 55.00 108 SER A N 1
ATOM 868 C CA . SER A 1 108 ? 31.740 -16.649 -27.473 1.00 55.00 108 SER A CA 1
ATOM 869 C C . SER A 1 108 ? 32.675 -16.522 -28.669 1.00 55.00 108 SER A C 1
ATOM 871 O O . SER A 1 108 ? 32.376 -15.852 -29.653 1.00 55.00 108 SER A O 1
ATOM 873 N N . SER A 1 109 ? 33.834 -17.161 -28.568 1.00 51.09 109 SER A N 1
ATOM 874 C CA . SER A 1 109 ? 34.606 -17.574 -29.739 1.00 51.09 109 SER A CA 1
ATOM 875 C C . SER A 1 109 ? 35.661 -18.587 -29.311 1.00 51.09 109 SER A C 1
ATOM 877 O O . SER A 1 109 ? 36.741 -18.196 -28.861 1.00 51.09 109 SER A O 1
ATOM 879 N N . ARG A 1 110 ? 35.338 -19.874 -29.439 1.00 42.19 110 ARG A N 1
ATOM 880 C CA . ARG A 1 110 ? 36.277 -20.949 -29.772 1.00 42.19 110 ARG A CA 1
ATOM 881 C C . ARG A 1 110 ? 35.514 -22.122 -30.360 1.00 42.19 110 ARG A C 1
ATOM 883 O O . ARG A 1 110 ? 34.484 -22.490 -29.759 1.00 42.19 110 ARG A O 1
#

Foldseek 3Di:
DPDDLVRLLVQLQDPPDPDPFLLVVVVVLVVVLVVVDVDLVVLQCCCQVPVVVSRPLLGDDLVSLVVLCVDSSYDNVSSVVSSVVSVVSNVVVVVV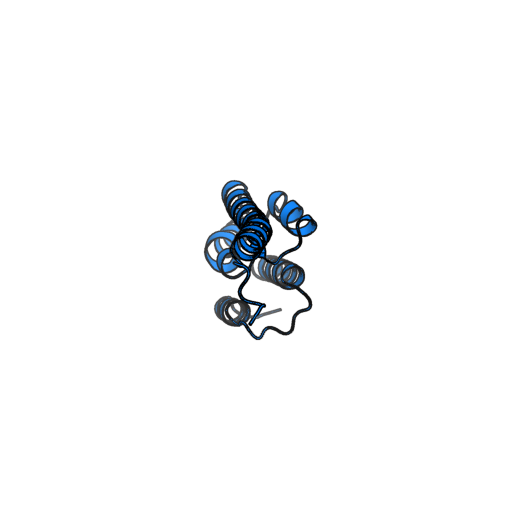VVVVVVPDDPPPDD

Solvent-accessible surface area (backbone atoms only — not comparable to full-atom values): 6496 Å² total; per-residue (Å²): 131,90,69,54,70,70,55,50,53,57,56,48,69,45,90,82,66,94,62,98,44,49,57,55,52,52,52,48,51,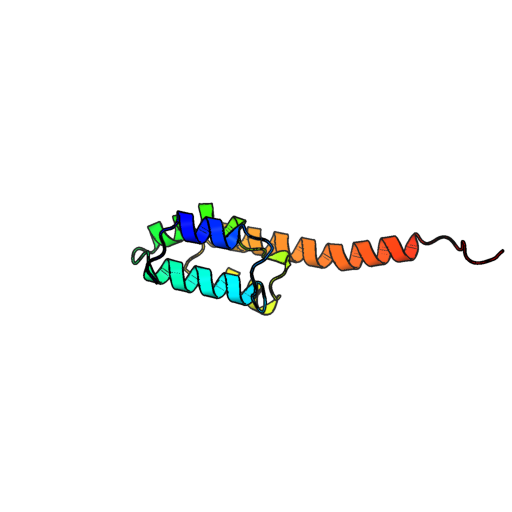52,55,47,42,56,69,77,31,84,50,65,67,64,30,24,50,48,36,60,76,59,49,46,84,49,51,61,57,56,69,33,50,71,73,53,47,59,49,48,59,70,35,86,58,41,56,64,70,60,30,46,50,52,42,50,54,18,50,50,53,54,53,46,52,61,52,51,53,51,50,54,66,71,64,60,70,93,81,83,82,133